Protein AF-A0A9W8KKN7-F1 (afdb_monomer_lite)

Sequence (109 aa):
MLHNSKSVVDRRPIDPPPIIQLVVHDPLDPFSQSYTTSPAFIMQAVLMDECGKITLHHIKGHRAMAMAGSMVSPLHTLRDTSMVQGAYFVFSDLSVRMEGAFRLHTMIL

pLDDT: mean 87.74, std 14.56, range [38.06, 97.88]

Structure (mmCIF, N/CA/C/O backbone):
data_AF-A0A9W8KKN7-F1
#
_entry.id   AF-A0A9W8KKN7-F1
#
loop_
_atom_site.group_PDB
_atom_site.id
_atom_site.type_symbol
_atom_site.label_atom_id
_atom_site.label_alt_id
_atom_site.label_comp_id
_atom_site.label_asym_id
_atom_site.label_entity_id
_atom_site.label_seq_id
_atom_site.pdbx_PDB_ins_code
_atom_site.Cartn_x
_atom_site.Cartn_y
_atom_site.Cartn_z
_atom_site.occupancy
_atom_site.B_iso_or_equiv
_atom_site.auth_seq_id
_atom_site.auth_comp_id
_atom_site.auth_asym_id
_atom_site.auth_atom_id
_atom_site.pdbx_PDB_model_num
ATOM 1 N N . MET A 1 1 ? -1.516 25.632 -35.535 1.00 38.41 1 MET A N 1
ATOM 2 C CA . MET A 1 1 ? -1.415 24.230 -35.080 1.00 38.41 1 MET A CA 1
ATOM 3 C C . MET A 1 1 ? -0.212 24.099 -34.163 1.00 38.41 1 MET A C 1
ATOM 5 O O . MET A 1 1 ? 0.903 24.140 -34.656 1.00 38.41 1 MET A O 1
ATOM 9 N N . LEU A 1 2 ? -0.420 23.962 -32.856 1.00 38.06 2 LEU A N 1
ATOM 10 C CA . LEU A 1 2 ? 0.593 23.445 -31.935 1.00 38.06 2 LEU A CA 1
ATOM 11 C C . LEU A 1 2 ? -0.142 22.477 -31.009 1.00 38.06 2 LEU A C 1
ATOM 13 O O . LEU A 1 2 ? -0.871 22.893 -30.113 1.00 38.06 2 LEU A O 1
ATOM 17 N N . HIS A 1 3 ? -0.045 21.184 -31.322 1.00 39.81 3 HIS A N 1
ATOM 18 C CA . HIS A 1 3 ? -0.583 20.124 -30.482 1.00 39.81 3 HIS A CA 1
ATOM 19 C C . HIS A 1 3 ? 0.247 20.067 -29.199 1.00 39.81 3 HIS A C 1
ATOM 21 O O . HIS A 1 3 ? 1.395 19.628 -29.196 1.00 39.81 3 HIS A O 1
ATOM 27 N N . ASN A 1 4 ? -0.350 20.529 -28.104 1.00 47.72 4 ASN A N 1
ATOM 28 C CA . ASN A 1 4 ? 0.097 20.223 -26.759 1.00 47.72 4 ASN A CA 1
ATOM 29 C C . ASN A 1 4 ? -0.281 18.767 -26.459 1.00 47.72 4 ASN A C 1
ATOM 31 O O . ASN A 1 4 ? -1.388 18.497 -26.006 1.00 47.72 4 ASN A O 1
ATOM 35 N N . SER A 1 5 ? 0.622 17.826 -26.720 1.00 41.41 5 SER A N 1
ATOM 36 C CA . SER A 1 5 ? 0.516 16.473 -26.179 1.00 41.41 5 SER A CA 1
ATOM 37 C C . SER A 1 5 ? 1.626 16.282 -25.155 1.00 41.41 5 SER A C 1
ATOM 39 O O . SER A 1 5 ? 2.647 15.652 -25.430 1.00 41.41 5 SER A O 1
ATOM 41 N N . LYS A 1 6 ? 1.420 16.804 -23.936 1.00 47.16 6 LYS A N 1
ATOM 42 C CA . LYS A 1 6 ? 1.929 16.073 -22.771 1.00 47.16 6 LYS A CA 1
ATOM 43 C C . LYS A 1 6 ? 1.316 14.688 -22.911 1.00 47.16 6 LYS A C 1
ATOM 45 O O . LYS A 1 6 ? 0.104 14.557 -22.762 1.00 47.16 6 LYS A O 1
ATOM 50 N N . SER A 1 7 ? 2.114 13.697 -23.296 1.00 49.66 7 SER A N 1
ATOM 51 C CA . SER A 1 7 ? 1.683 12.314 -23.210 1.00 49.66 7 SER A CA 1
ATOM 52 C C . SER A 1 7 ? 1.316 12.100 -21.750 1.00 49.66 7 SER A C 1
ATOM 54 O O . SER A 1 7 ? 2.170 12.082 -20.862 1.00 49.66 7 SER A O 1
ATOM 56 N N . VAL A 1 8 ? 0.015 12.040 -21.481 1.00 54.88 8 VAL A N 1
ATOM 57 C CA . VAL A 1 8 ? -0.476 11.386 -20.282 1.00 54.88 8 VAL A CA 1
ATOM 58 C C . VAL A 1 8 ? 0.010 9.962 -20.472 1.00 54.88 8 VAL A C 1
ATOM 60 O O . VAL A 1 8 ? -0.554 9.204 -21.252 1.00 54.88 8 VAL A O 1
ATOM 63 N N . VAL A 1 9 ? 1.184 9.665 -19.912 1.00 60.31 9 VAL A N 1
ATOM 64 C CA . VAL A 1 9 ? 1.694 8.302 -19.846 1.00 60.31 9 VAL A CA 1
ATOM 65 C C . VAL A 1 9 ? 0.545 7.508 -19.248 1.00 60.31 9 VAL A C 1
ATOM 67 O O . VAL A 1 9 ? 0.025 7.913 -18.210 1.00 60.31 9 VAL A O 1
ATOM 70 N N . ASP A 1 10 ? 0.098 6.467 -19.943 1.00 65.94 10 ASP A N 1
ATOM 71 C CA . ASP A 1 10 ? -1.020 5.627 -19.523 1.00 65.94 10 ASP A CA 1
ATOM 72 C C . ASP A 1 10 ? -0.572 4.850 -18.280 1.00 65.94 10 ASP A C 1
ATOM 74 O O . ASP A 1 10 ? -0.014 3.754 -18.348 1.00 65.94 10 ASP A O 1
ATOM 78 N N . ARG A 1 11 ? -0.637 5.521 -17.127 1.00 78.69 11 ARG A N 1
ATOM 79 C CA . ARG A 1 11 ? -0.167 4.980 -15.860 1.00 78.69 11 ARG A CA 1
ATOM 80 C C . ARG A 1 11 ? -1.246 4.050 -15.355 1.00 78.69 11 ARG A C 1
ATOM 82 O O . ARG A 1 11 ? -2.359 4.480 -15.077 1.00 78.69 11 ARG A O 1
ATOM 89 N N . ARG A 1 12 ? -0.885 2.780 -15.223 1.00 88.12 12 ARG A N 1
ATOM 90 C CA . ARG A 1 12 ? -1.747 1.751 -14.652 1.00 88.12 12 ARG A CA 1
ATOM 91 C C . ARG A 1 12 ? -1.388 1.602 -13.180 1.00 88.12 12 ARG A C 1
ATOM 93 O O . ARG A 1 12 ? -0.245 1.229 -12.907 1.00 88.12 12 ARG A O 1
ATOM 100 N N . PRO A 1 13 ? -2.291 1.937 -12.244 1.00 94.06 13 PRO A N 1
ATOM 101 C CA . PRO A 1 13 ? -2.087 1.628 -10.839 1.00 94.06 13 PRO A CA 1
ATOM 102 C C . PRO A 1 13 ? -1.797 0.137 -10.654 1.00 94.06 13 PRO A C 1
ATOM 104 O O . PRO A 1 13 ? -2.162 -0.686 -11.495 1.00 94.06 13 PRO A O 1
ATOM 107 N N . ILE A 1 14 ? -1.131 -0.204 -9.556 1.00 95.38 14 ILE A N 1
ATOM 108 C CA . ILE A 1 14 ? -1.000 -1.591 -9.122 1.00 95.38 14 ILE A CA 1
ATOM 109 C C . ILE A 1 14 ? -2.416 -2.139 -8.917 1.00 95.38 14 ILE A C 1
ATOM 111 O O . ILE A 1 14 ? -3.213 -1.537 -8.199 1.00 95.38 14 ILE A O 1
ATOM 115 N N . ASP A 1 15 ? -2.705 -3.262 -9.571 1.00 95.12 15 ASP A N 1
ATOM 116 C CA . ASP A 1 15 ? -3.997 -3.940 -9.530 1.00 95.12 15 ASP A CA 1
ATOM 117 C C . ASP A 1 15 ? -3.820 -5.376 -8.997 1.00 95.12 15 ASP A C 1
ATOM 119 O O . ASP A 1 15 ? -2.996 -6.119 -9.546 1.00 95.12 15 ASP A O 1
ATOM 123 N N . PRO A 1 16 ? -4.544 -5.778 -7.931 1.00 96.19 16 PRO A N 1
ATOM 124 C CA . PRO A 1 16 ? -5.420 -4.938 -7.103 1.00 96.19 16 PRO A CA 1
ATOM 125 C C . PRO A 1 16 ? -4.635 -3.877 -6.301 1.00 96.19 16 PRO A C 1
ATOM 127 O O . PRO A 1 16 ? -3.447 -4.079 -6.025 1.00 96.19 16 PRO A O 1
ATOM 130 N N . PRO A 1 17 ? -5.271 -2.761 -5.884 1.00 96.56 17 PRO A N 1
ATOM 131 C CA . PRO A 1 17 ? -4.607 -1.751 -5.066 1.00 96.56 17 PRO A CA 1
ATOM 132 C C . PRO A 1 17 ? -4.139 -2.367 -3.738 1.00 96.56 17 PRO A C 1
ATOM 134 O O . PRO A 1 17 ? -4.919 -3.071 -3.089 1.00 96.56 17 PRO A O 1
ATOM 137 N N . PRO A 1 18 ? -2.896 -2.107 -3.289 1.00 97.50 18 PRO A N 1
ATOM 138 C CA . PRO A 1 18 ? -2.440 -2.570 -1.986 1.00 97.50 18 PRO A CA 1
ATOM 139 C C . PRO A 1 18 ? -3.285 -1.966 -0.860 1.00 97.50 18 PRO A C 1
ATOM 141 O O . PRO A 1 18 ? -3.427 -0.743 -0.759 1.00 97.50 18 PRO A O 1
ATOM 144 N N . ILE A 1 19 ? -3.825 -2.832 -0.004 1.00 97.50 19 ILE A N 1
ATOM 145 C CA . ILE A 1 19 ? -4.606 -2.461 1.177 1.00 97.50 19 ILE A CA 1
ATOM 146 C C . ILE A 1 19 ? -3.960 -3.120 2.393 1.00 97.50 19 ILE A C 1
ATOM 148 O O . ILE A 1 19 ? -3.733 -4.3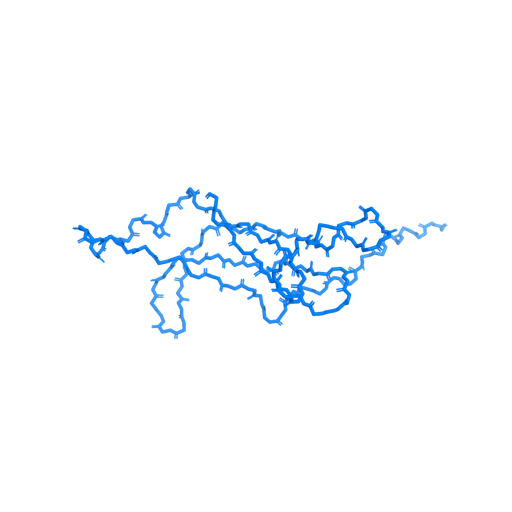29 2.397 1.00 97.50 19 ILE A O 1
ATOM 152 N N . ILE A 1 20 ? -3.660 -2.328 3.420 1.00 97.38 20 ILE A N 1
ATOM 153 C CA . ILE A 1 20 ? -3.020 -2.792 4.655 1.00 97.38 20 ILE A CA 1
ATOM 154 C C . ILE A 1 20 ? -3.910 -2.420 5.836 1.00 97.38 20 ILE A C 1
ATOM 156 O O . ILE A 1 20 ? -4.285 -1.261 5.977 1.00 97.38 20 ILE A O 1
ATOM 160 N N . GLN A 1 21 ? -4.237 -3.385 6.696 1.00 95.38 21 GLN A N 1
ATOM 161 C CA . GLN A 1 21 ? -4.991 -3.143 7.926 1.00 95.38 21 GLN A CA 1
ATOM 162 C C . GLN A 1 21 ? -4.045 -2.808 9.086 1.00 95.38 21 GLN A C 1
ATOM 164 O O . GLN A 1 21 ? -3.070 -3.522 9.322 1.00 95.38 21 GLN A O 1
ATOM 169 N N . LEU A 1 22 ? -4.356 -1.754 9.840 1.00 93.31 22 LEU A N 1
ATOM 170 C CA . LEU A 1 22 ? -3.736 -1.468 11.130 1.00 93.31 22 LEU A CA 1
ATOM 171 C C . LEU A 1 22 ? -4.489 -2.223 12.226 1.00 93.31 22 LEU A C 1
ATOM 173 O O . LEU A 1 22 ? -5.676 -1.982 12.444 1.00 93.31 22 LEU A O 1
ATOM 177 N N . VAL A 1 23 ? -3.783 -3.103 12.934 1.00 90.62 23 VAL A N 1
ATOM 178 C CA . VAL A 1 23 ? -4.301 -3.810 14.111 1.00 90.62 23 VAL A CA 1
ATOM 179 C C . VAL A 1 23 ? -3.405 -3.483 15.296 1.00 90.62 23 VAL A C 1
ATOM 181 O O . VAL A 1 23 ? -2.230 -3.854 15.318 1.00 90.62 23 VAL A O 1
ATOM 184 N N . VAL A 1 24 ? -3.955 -2.769 16.274 1.00 87.25 24 VAL A N 1
ATOM 185 C CA . VAL A 1 24 ? -3.256 -2.449 17.521 1.00 87.25 24 VAL A CA 1
ATOM 186 C C . VAL A 1 24 ? -3.613 -3.503 18.557 1.00 87.25 24 VAL A C 1
ATOM 188 O O . VAL A 1 24 ? -4.787 -3.769 18.798 1.00 87.25 24 VAL A O 1
ATOM 191 N N . HIS A 1 25 ? -2.590 -4.102 19.159 1.00 86.50 25 HIS A N 1
ATOM 192 C CA . HIS A 1 25 ? -2.744 -5.056 20.249 1.00 86.50 25 HIS A CA 1
ATOM 193 C C . HIS A 1 25 ? -2.306 -4.370 21.539 1.00 86.50 25 HIS A C 1
ATOM 195 O O . HIS A 1 25 ? -1.109 -4.282 21.815 1.00 86.50 25 HIS A O 1
ATOM 201 N N . ASP A 1 26 ? -3.271 -3.863 22.302 1.00 84.38 26 ASP A N 1
ATOM 202 C CA . ASP A 1 26 ? -3.022 -3.327 23.636 1.00 84.38 26 ASP A CA 1
ATOM 203 C C . ASP A 1 26 ? -3.357 -4.407 24.685 1.00 84.38 26 ASP A C 1
ATOM 205 O O . ASP A 1 26 ? -4.518 -4.799 24.810 1.00 84.38 26 ASP A O 1
ATOM 209 N N . PRO A 1 27 ? -2.364 -4.940 25.422 1.00 85.81 27 PRO A N 1
ATOM 210 C CA . PRO A 1 27 ? -2.610 -5.954 26.444 1.00 85.81 27 PRO A CA 1
ATOM 211 C C . PRO A 1 27 ? -3.335 -5.406 27.682 1.00 85.81 27 PRO A C 1
ATOM 213 O O . PRO A 1 27 ? -3.881 -6.195 28.451 1.00 85.81 27 PRO A O 1
ATOM 216 N N . LEU A 1 28 ? -3.324 -4.088 27.899 1.00 87.81 28 LEU A N 1
ATOM 217 C CA . LEU A 1 28 ? -4.002 -3.425 29.014 1.00 87.81 28 LEU A CA 1
ATOM 218 C C . LEU A 1 28 ? -5.436 -3.026 28.650 1.00 87.81 28 LEU A C 1
ATOM 220 O O . LEU A 1 28 ? -6.302 -3.041 29.523 1.00 87.81 28 LEU A O 1
ATOM 224 N N . ASP A 1 29 ? -5.693 -2.725 27.374 1.00 81.12 29 ASP A N 1
ATOM 225 C CA . ASP A 1 29 ? -7.036 -2.457 26.847 1.00 81.12 29 ASP A CA 1
ATOM 226 C C . ASP A 1 29 ? -7.288 -3.145 25.487 1.00 81.12 29 ASP A C 1
ATOM 228 O O . ASP A 1 29 ? -7.264 -2.499 24.430 1.00 81.12 29 ASP A O 1
ATOM 232 N N . PRO A 1 30 ? -7.588 -4.460 25.493 1.00 76.38 30 PRO A N 1
ATOM 233 C CA . PRO A 1 30 ? -7.793 -5.241 24.270 1.00 76.38 30 PRO A CA 1
ATOM 234 C C . PRO A 1 30 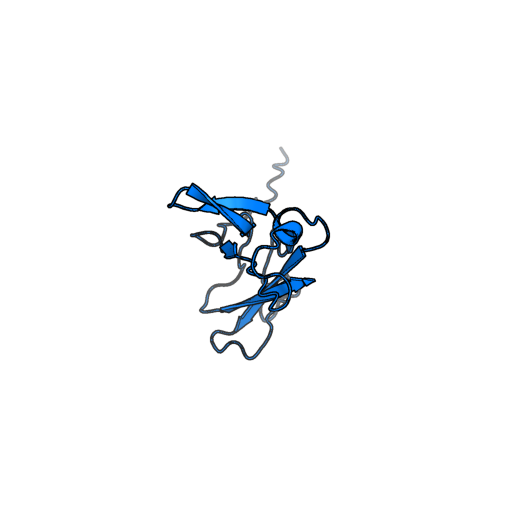? -9.003 -4.810 23.430 1.00 76.38 30 PRO A C 1
ATOM 236 O O . PRO A 1 30 ? -9.134 -5.240 22.284 1.00 76.38 30 PRO A O 1
ATOM 239 N N . PHE A 1 31 ? -9.908 -4.005 23.996 1.00 75.75 31 PHE A N 1
ATOM 240 C CA . PHE A 1 31 ? -11.121 -3.535 23.325 1.00 75.75 31 PHE A CA 1
ATOM 241 C C . PHE A 1 31 ? -10.993 -2.096 22.819 1.00 75.75 31 PHE A C 1
ATOM 243 O O . PHE A 1 31 ? -11.912 -1.601 22.160 1.00 75.75 31 PHE A O 1
ATOM 250 N N . SER A 1 32 ? -9.870 -1.423 23.090 1.00 76.81 32 SER A N 1
ATOM 251 C CA . SER A 1 32 ? -9.629 -0.074 22.595 1.00 76.81 32 SER A CA 1
ATOM 252 C C . SER A 1 32 ?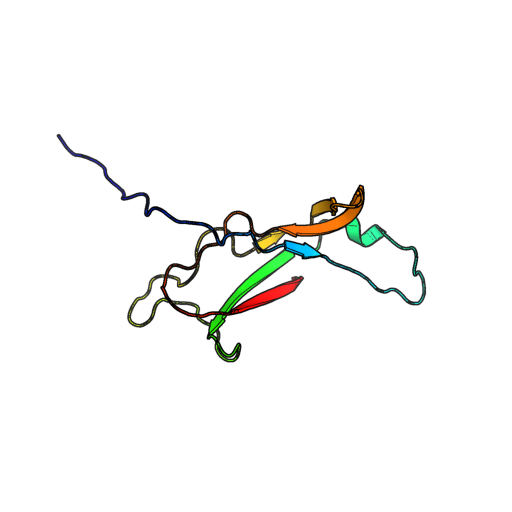 -9.641 -0.046 21.065 1.00 76.81 32 SER A C 1
ATOM 254 O O . SER A 1 32 ? -8.853 -0.696 20.384 1.00 76.81 32 SER A O 1
ATOM 256 N N . GLN A 1 33 ? -10.547 0.749 20.497 1.00 73.25 33 GLN A N 1
ATOM 257 C CA . GLN A 1 33 ? -10.606 1.024 19.055 1.00 73.25 33 GLN A CA 1
ATOM 258 C C . GLN A 1 33 ? -10.287 2.486 18.735 1.00 73.25 33 GLN A C 1
ATOM 260 O O . GLN A 1 33 ? -10.429 2.922 17.595 1.00 73.25 33 GLN A O 1
ATOM 265 N N . SER A 1 34 ? -9.806 3.251 19.717 1.00 75.12 34 SER A N 1
ATOM 266 C CA . SER A 1 34 ? -9.502 4.681 19.583 1.00 75.12 34 SER A CA 1
ATOM 267 C C . SER A 1 34 ? -8.471 4.980 18.485 1.00 75.12 34 SER A C 1
ATOM 269 O O . SER A 1 34 ? -8.450 6.077 17.931 1.00 75.12 34 SER A O 1
ATOM 271 N N . TYR A 1 35 ? -7.636 3.998 18.122 1.00 75.56 35 TYR A N 1
ATOM 272 C CA . TYR A 1 35 ? -6.683 4.115 17.016 1.00 75.56 35 TYR A CA 1
ATOM 273 C C . TYR A 1 35 ? -7.363 4.195 15.644 1.00 75.56 35 TYR A C 1
ATOM 275 O O . TYR A 1 35 ? -6.800 4.788 14.728 1.00 75.56 35 TYR A O 1
ATOM 283 N N . THR A 1 36 ? -8.569 3.635 15.493 1.00 74.81 36 THR A N 1
ATOM 284 C CA . THR A 1 36 ? -9.249 3.504 14.193 1.00 74.81 36 THR A CA 1
ATOM 285 C C . THR A 1 36 ? -9.686 4.837 13.593 1.00 74.81 36 THR A C 1
ATOM 287 O O . THR A 1 36 ? -9.894 4.915 12.383 1.00 74.81 36 THR A O 1
ATOM 290 N N . THR A 1 37 ? -9.787 5.882 14.419 1.00 68.50 37 THR A N 1
ATOM 291 C CA . THR A 1 37 ? -10.165 7.245 14.025 1.00 68.50 37 THR A CA 1
ATOM 292 C C . THR A 1 37 ? -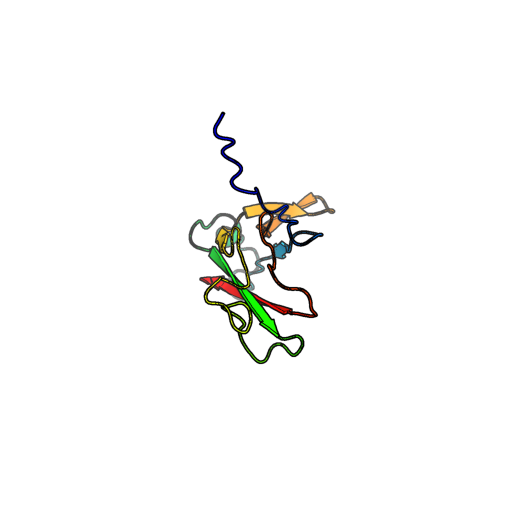9.040 8.259 14.237 1.00 68.50 37 THR A C 1
ATOM 294 O O . THR A 1 37 ? -9.265 9.458 14.078 1.00 68.50 37 THR A O 1
ATOM 297 N N . SER A 1 38 ? -7.845 7.817 14.644 1.00 73.69 38 SER A N 1
ATOM 298 C CA . SER A 1 38 ? -6.731 8.732 14.890 1.00 73.69 38 SER A CA 1
ATOM 299 C C . SER A 1 38 ? -6.220 9.302 13.562 1.00 73.69 38 SER A C 1
ATOM 301 O O . SER A 1 38 ? -5.765 8.531 12.714 1.00 73.69 38 SER A O 1
ATOM 303 N N . PRO A 1 39 ? -6.224 10.635 13.366 1.00 70.75 39 PRO A N 1
ATOM 304 C CA . PRO A 1 39 ? -5.697 11.248 12.147 1.00 70.75 39 PRO A CA 1
ATOM 305 C C . PRO A 1 39 ? -4.163 11.192 12.073 1.00 70.75 39 PRO A C 1
ATOM 307 O O . PRO A 1 39 ? -3.586 11.634 11.085 1.00 70.75 39 PRO A O 1
ATOM 310 N N . ALA A 1 40 ? -3.496 10.702 13.124 1.00 82.69 40 ALA A N 1
ATOM 311 C CA . ALA A 1 40 ? -2.047 10.760 13.254 1.00 82.69 40 ALA A CA 1
ATOM 312 C C . ALA A 1 40 ? -1.306 9.748 12.370 1.00 82.69 40 ALA A C 1
ATOM 314 O O . ALA A 1 40 ? -0.135 9.962 12.085 1.00 82.69 40 ALA A O 1
ATOM 315 N N . PHE A 1 41 ? -1.960 8.663 11.944 1.00 91.44 41 PHE A N 1
ATOM 316 C CA . PHE A 1 41 ? -1.275 7.591 11.230 1.00 91.44 41 PHE A CA 1
ATOM 317 C C . PHE A 1 41 ? -1.282 7.808 9.719 1.00 91.44 41 PHE A C 1
ATOM 319 O O . PHE A 1 41 ? -2.335 7.894 9.078 1.00 91.44 41 PHE A O 1
ATOM 326 N N . ILE A 1 42 ? -0.085 7.809 9.141 1.00 94.69 42 ILE A N 1
ATOM 327 C CA . ILE A 1 42 ? 0.141 7.796 7.697 1.00 94.69 42 ILE A CA 1
ATOM 328 C C . ILE A 1 42 ? 1.051 6.608 7.391 1.00 94.69 42 ILE A C 1
ATOM 330 O O . ILE A 1 42 ? 1.978 6.322 8.136 1.00 94.69 42 ILE A O 1
ATOM 334 N N . MET A 1 43 ? 0.813 5.901 6.294 1.00 97.12 43 MET A N 1
ATOM 335 C CA . MET A 1 43 ? 1.690 4.831 5.833 1.00 97.12 43 MET A CA 1
ATOM 336 C C . MET A 1 43 ? 2.383 5.241 4.541 1.00 97.12 43 MET A C 1
ATOM 338 O O . MET A 1 43 ? 1.731 5.670 3.592 1.00 97.12 43 MET A O 1
ATOM 342 N N . GLN A 1 44 ? 3.701 5.080 4.491 1.00 97.81 44 GLN A N 1
ATOM 343 C CA . GLN A 1 44 ? 4.514 5.259 3.295 1.00 97.81 44 GLN A CA 1
ATOM 344 C C . GLN A 1 44 ? 4.798 3.909 2.635 1.00 97.81 44 GLN A C 1
ATOM 346 O O . GLN A 1 44 ? 5.119 2.936 3.313 1.00 97.81 44 GLN A O 1
ATOM 351 N N . ALA A 1 45 ? 4.743 3.871 1.308 1.00 97.88 45 ALA A N 1
ATOM 352 C CA . ALA A 1 45 ? 5.124 2.740 0.481 1.00 97.88 45 ALA A CA 1
ATOM 353 C C . ALA A 1 45 ? 6.425 3.022 -0.286 1.00 97.88 45 ALA A C 1
ATOM 355 O O . ALA A 1 45 ? 6.623 4.100 -0.850 1.00 97.88 45 ALA A O 1
ATOM 356 N N . VAL A 1 46 ? 7.306 2.027 -0.330 1.00 97.31 46 VAL A N 1
ATOM 357 C CA . VAL A 1 46 ? 8.635 2.095 -0.938 1.00 97.31 46 VAL A CA 1
ATOM 358 C C . VAL A 1 46 ? 8.855 0.867 -1.817 1.00 97.31 46 VAL A C 1
ATOM 360 O O . VAL A 1 46 ? 8.581 -0.259 -1.404 1.00 97.31 46 VAL A O 1
ATOM 363 N N . LEU A 1 47 ? 9.362 1.070 -3.034 1.00 97.75 47 LEU A N 1
ATOM 364 C CA . LEU A 1 47 ? 9.688 -0.018 -3.952 1.00 97.75 47 LEU A CA 1
ATOM 365 C C . LEU A 1 47 ? 11.023 -0.650 -3.568 1.00 97.75 47 LEU A C 1
ATOM 367 O O . LEU A 1 47 ? 12.028 0.045 -3.415 1.00 97.75 47 LEU A O 1
ATOM 371 N N . MET A 1 48 ? 11.037 -1.971 -3.471 1.00 97.81 48 MET A N 1
ATOM 372 C CA . MET A 1 48 ? 12.236 -2.774 -3.287 1.00 97.81 48 MET A CA 1
ATOM 373 C C . MET A 1 48 ? 12.444 -3.715 -4.469 1.00 97.81 48 MET A C 1
ATOM 375 O O . MET A 1 48 ? 11.516 -4.016 -5.223 1.00 97.81 48 MET A O 1
ATOM 379 N N . ASP A 1 49 ? 13.674 -4.193 -4.618 1.00 96.94 49 ASP A N 1
ATOM 380 C CA . ASP A 1 49 ? 13.984 -5.294 -5.523 1.00 96.94 49 ASP A CA 1
ATOM 381 C C . ASP A 1 49 ? 13.179 -6.567 -5.194 1.00 96.94 49 ASP A C 1
ATOM 383 O O . ASP A 1 49 ? 12.531 -6.688 -4.151 1.00 96.94 49 ASP A O 1
ATOM 387 N N . GLU A 1 50 ? 13.212 -7.541 -6.103 1.00 97.38 50 GLU A N 1
ATOM 388 C CA . GLU A 1 50 ? 12.499 -8.819 -5.966 1.00 97.38 50 GLU A CA 1
ATOM 389 C C . GLU A 1 50 ? 12.801 -9.539 -4.638 1.00 97.38 50 GLU A C 1
ATOM 391 O O . GLU A 1 50 ? 11.938 -10.199 -4.051 1.00 97.38 50 GLU A O 1
ATOM 396 N N . CYS A 1 51 ? 14.028 -9.379 -4.138 1.00 96.88 51 CYS A N 1
ATOM 397 C CA . CYS A 1 51 ? 14.499 -9.985 -2.899 1.00 96.88 51 CYS A CA 1
ATOM 398 C C . CYS A 1 51 ? 14.113 -9.196 -1.637 1.00 96.88 51 CYS A C 1
ATOM 400 O O . CYS A 1 51 ? 14.281 -9.727 -0.540 1.00 96.88 51 CYS A O 1
ATOM 402 N N . GLY A 1 52 ? 13.623 -7.958 -1.761 1.00 95.69 52 GLY A N 1
ATOM 403 C CA . GLY A 1 52 ? 13.313 -7.085 -0.625 1.00 95.69 52 GLY A CA 1
ATOM 404 C C . GLY A 1 52 ? 14.548 -6.604 0.143 1.00 95.69 52 GLY A C 1
ATOM 405 O O . GLY A 1 52 ? 14.464 -6.351 1.340 1.00 95.69 52 GLY A O 1
ATOM 406 N N . LYS A 1 53 ? 15.712 -6.544 -0.510 1.00 95.56 53 LYS A N 1
ATOM 407 C CA . LYS A 1 53 ? 16.998 -6.185 0.106 1.00 95.56 53 LYS A CA 1
ATOM 408 C C . LYS A 1 53 ? 17.420 -4.759 -0.207 1.00 95.56 53 LYS A C 1
ATOM 410 O O . LYS A 1 53 ? 18.128 -4.148 0.589 1.00 95.56 53 LYS A O 1
ATOM 415 N N . ILE A 1 54 ? 17.038 -4.251 -1.377 1.00 96.19 54 ILE A N 1
ATOM 416 C CA . ILE A 1 54 ? 17.514 -2.964 -1.883 1.00 96.19 54 ILE A CA 1
ATOM 417 C C . ILE A 1 54 ? 16.324 -2.093 -2.252 1.00 96.19 54 ILE A C 1
ATOM 419 O O . ILE A 1 54 ? 15.465 -2.497 -3.034 1.00 96.19 54 ILE A O 1
ATOM 423 N N . THR A 1 55 ? 16.318 -0.866 -1.738 1.00 96.38 55 THR A N 1
ATOM 424 C CA . THR A 1 55 ? 15.340 0.154 -2.114 1.00 96.38 55 THR A CA 1
ATOM 425 C C . THR A 1 55 ? 15.625 0.718 -3.506 1.00 96.38 55 THR A C 1
ATOM 427 O O . THR A 1 55 ? 16.747 1.118 -3.822 1.00 96.38 55 THR A O 1
ATOM 430 N N . LEU A 1 56 ? 14.585 0.809 -4.333 1.00 96.00 56 LEU A N 1
ATOM 431 C CA . LEU A 1 56 ? 14.636 1.296 -5.709 1.00 96.00 56 LEU A CA 1
ATOM 432 C C . LEU A 1 56 ? 13.948 2.663 -5.823 1.00 96.00 56 LEU A C 1
ATOM 434 O O . LEU A 1 56 ? 12.753 2.758 -6.087 1.00 96.00 56 LEU A O 1
ATOM 438 N N . HIS A 1 57 ? 14.709 3.745 -5.645 1.00 93.94 57 HIS A N 1
ATOM 439 C CA . HIS A 1 57 ? 14.168 5.109 -5.751 1.00 93.94 57 HIS A CA 1
ATOM 440 C C . HIS A 1 57 ? 14.003 5.587 -7.202 1.00 93.94 57 HIS A C 1
ATOM 442 O O . HIS A 1 57 ? 13.017 6.246 -7.538 1.00 93.94 57 HIS A O 1
ATOM 448 N N . HIS A 1 58 ? 14.954 5.245 -8.073 1.00 94.38 58 HIS A N 1
ATOM 449 C CA . HIS A 1 58 ? 15.024 5.722 -9.455 1.00 94.38 58 HIS A CA 1
ATOM 450 C C . HIS A 1 58 ? 15.088 4.562 -10.447 1.00 94.38 58 HIS A C 1
ATOM 452 O O . HIS A 1 58 ? 15.581 3.478 -10.133 1.00 94.38 58 HIS A O 1
ATOM 458 N N . ILE A 1 59 ? 14.617 4.811 -11.668 1.00 90.56 59 ILE A N 1
ATOM 459 C CA . ILE A 1 59 ? 14.767 3.875 -12.785 1.00 90.56 59 ILE A CA 1
ATOM 460 C C . ILE A 1 59 ? 16.262 3.746 -13.111 1.00 90.56 59 ILE A C 1
ATOM 462 O O . ILE A 1 59 ? 16.967 4.751 -13.212 1.00 90.56 59 ILE A O 1
ATOM 466 N N . LYS A 1 60 ? 16.762 2.517 -13.301 1.00 83.94 60 LYS A N 1
ATOM 467 C CA . LYS A 1 60 ? 18.180 2.271 -13.618 1.00 83.94 60 LYS A CA 1
ATOM 468 C C . LYS A 1 60 ? 18.637 3.127 -14.810 1.00 83.94 60 LYS A C 1
ATOM 470 O O . LYS A 1 60 ? 17.977 3.180 -15.848 1.00 83.94 60 LYS A O 1
ATOM 475 N N . GLY A 1 61 ? 19.766 3.817 -14.640 1.00 83.38 61 GLY A N 1
ATOM 476 C CA . GLY A 1 61 ? 20.355 4.682 -15.669 1.00 83.38 61 GLY A CA 1
ATOM 477 C C . GLY A 1 61 ? 19.602 5.992 -15.942 1.00 83.38 61 GLY A C 1
ATOM 478 O O . GLY A 1 61 ? 20.001 6.733 -16.832 1.00 83.38 61 GLY A O 1
ATOM 479 N N . HIS A 1 62 ? 18.543 6.306 -15.189 1.00 85.31 62 HIS A N 1
ATOM 480 C CA . HIS A 1 62 ? 17.732 7.510 -15.371 1.00 85.31 62 HIS A CA 1
ATOM 481 C C . HIS A 1 62 ? 17.543 8.253 -14.042 1.00 85.31 62 HIS A C 1
ATOM 483 O O . HIS A 1 62 ? 17.497 7.657 -12.972 1.00 85.31 62 HIS A O 1
ATOM 489 N N . ARG A 1 63 ? 17.365 9.580 -14.093 1.00 88.00 63 ARG A N 1
ATOM 490 C CA . ARG A 1 63 ? 17.060 10.394 -12.893 1.00 88.00 63 ARG A CA 1
ATOM 491 C C . ARG A 1 63 ? 15.581 10.355 -12.499 1.00 88.00 63 ARG A C 1
ATOM 493 O O . ARG A 1 63 ? 15.194 10.928 -11.487 1.00 88.00 63 ARG A O 1
ATOM 500 N N . ALA A 1 64 ? 14.739 9.705 -13.296 1.00 89.75 64 ALA A N 1
ATOM 501 C CA . ALA A 1 64 ? 13.304 9.663 -13.063 1.00 89.75 64 ALA A CA 1
ATOM 502 C C . ALA A 1 64 ? 12.948 8.647 -11.959 1.00 89.75 64 ALA A C 1
ATOM 504 O O . ALA A 1 64 ? 13.575 7.592 -11.865 1.00 89.75 64 ALA A O 1
ATOM 505 N N . MET A 1 65 ? 11.939 8.961 -11.142 1.00 94.19 65 MET A N 1
ATOM 506 C CA . MET A 1 65 ? 11.495 8.100 -10.034 1.00 94.19 65 MET A CA 1
ATOM 507 C C . MET A 1 65 ? 10.988 6.742 -10.536 1.00 94.19 65 MET A C 1
ATOM 509 O O . MET A 1 65 ? 10.330 6.676 -11.579 1.00 94.19 65 MET A O 1
ATOM 513 N N . ALA A 1 66 ? 11.286 5.674 -9.793 1.00 95.19 66 ALA A N 1
ATOM 514 C CA . ALA A 1 66 ? 10.841 4.311 -10.096 1.00 95.19 66 ALA A CA 1
ATOM 515 C C . ALA A 1 66 ? 9.349 4.101 -9.804 1.00 95.19 66 ALA A C 1
ATOM 517 O O . ALA A 1 66 ? 8.676 3.340 -10.494 1.00 95.19 66 ALA A O 1
ATOM 518 N N . MET A 1 67 ? 8.825 4.816 -8.812 1.00 96.00 67 MET A N 1
ATOM 519 C CA . MET A 1 67 ? 7.404 4.882 -8.482 1.00 96.00 67 MET A CA 1
ATOM 520 C C . MET A 1 67 ? 6.846 6.239 -8.896 1.00 96.00 67 MET A C 1
ATOM 522 O O . MET A 1 67 ? 7.598 7.202 -9.052 1.00 96.00 67 MET A O 1
ATOM 526 N N . ALA A 1 68 ? 5.531 6.342 -9.030 1.00 95.38 68 ALA A N 1
ATOM 527 C CA . ALA A 1 68 ? 4.853 7.633 -8.971 1.00 95.38 68 ALA A CA 1
ATOM 528 C C . ALA A 1 68 ? 3.377 7.455 -8.575 1.00 95.38 68 ALA A C 1
ATOM 530 O O . ALA A 1 68 ? 2.897 6.325 -8.459 1.00 95.38 68 ALA A O 1
ATOM 531 N N . GLY A 1 69 ? 2.646 8.565 -8.477 1.00 95.12 69 GLY A N 1
ATOM 532 C CA . GLY A 1 69 ? 1.323 8.599 -7.849 1.00 95.12 69 GLY A CA 1
ATOM 533 C C . GLY A 1 69 ? 1.487 8.828 -6.346 1.00 95.12 69 GLY A C 1
ATOM 534 O O . GLY A 1 69 ? 2.515 9.375 -5.930 1.00 95.12 69 GLY A O 1
ATOM 535 N N . SER A 1 70 ? 0.521 8.414 -5.533 1.00 96.00 70 SER A N 1
ATOM 536 C CA . SER A 1 70 ? 0.604 8.545 -4.078 1.00 96.00 70 SER A CA 1
ATOM 537 C C . SER A 1 70 ? 1.363 7.381 -3.442 1.00 96.00 70 SER A C 1
ATOM 539 O O . SER A 1 70 ? 0.838 6.281 -3.284 1.00 96.00 70 SER A O 1
ATOM 541 N N . MET A 1 71 ? 2.605 7.633 -3.017 1.00 97.06 71 MET A N 1
ATOM 542 C CA . MET A 1 71 ? 3.374 6.693 -2.184 1.00 97.06 71 MET A CA 1
ATOM 543 C C . MET A 1 71 ? 3.004 6.767 -0.698 1.00 97.06 71 MET A C 1
ATOM 545 O O . MET A 1 71 ? 3.664 6.138 0.122 1.00 97.06 71 MET A O 1
ATOM 549 N N . VAL A 1 72 ? 2.003 7.562 -0.329 1.00 97.06 72 VAL A N 1
ATOM 550 C CA . VAL A 1 72 ? 1.520 7.683 1.047 1.00 97.06 72 VAL A CA 1
ATOM 551 C C . VAL A 1 72 ? 0.019 7.431 1.093 1.00 97.06 72 VAL A C 1
ATOM 553 O O . VAL A 1 72 ? -0.704 7.801 0.167 1.00 97.06 72 VAL A O 1
ATOM 556 N N . SER A 1 73 ? -0.449 6.818 2.173 1.00 97.06 73 SER A N 1
ATOM 557 C CA . SER A 1 73 ? -1.867 6.639 2.471 1.00 97.06 73 SER A CA 1
ATOM 558 C C . SER A 1 73 ? -2.140 7.123 3.890 1.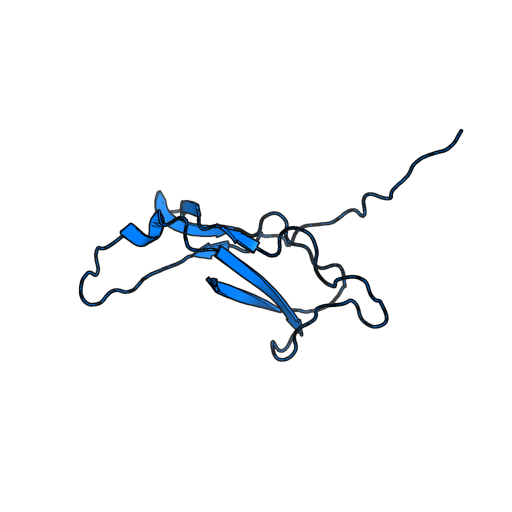00 97.06 73 SER A C 1
ATOM 560 O O . SER A 1 73 ? -1.435 6.699 4.805 1.00 97.06 73 SER A O 1
ATOM 562 N N . PRO A 1 74 ? -3.164 7.956 4.118 1.00 95.62 74 PRO A N 1
ATOM 563 C CA . PRO A 1 74 ? -3.668 8.180 5.465 1.00 95.62 74 PRO A CA 1
ATOM 564 C C . PRO A 1 74 ? -4.422 6.938 5.964 1.00 95.62 74 PRO A C 1
ATOM 566 O O . PRO A 1 74 ? -4.740 6.034 5.181 1.00 95.62 74 PRO A O 1
ATOM 569 N N . LEU A 1 75 ? -4.696 6.892 7.267 1.00 95.31 75 LEU A N 1
ATOM 570 C CA . LEU A 1 75 ? -5.564 5.881 7.860 1.00 95.31 75 LEU A CA 1
ATOM 571 C C . LEU A 1 75 ? -7.033 6.156 7.507 1.00 95.31 75 LEU A C 1
ATOM 573 O O . LEU A 1 75 ? -7.534 7.267 7.679 1.00 95.31 75 LEU A O 1
ATOM 577 N N . HIS A 1 76 ? -7.737 5.127 7.051 1.00 93.88 76 HIS A N 1
ATOM 578 C CA . HIS A 1 76 ? -9.156 5.167 6.722 1.00 93.88 76 HIS A CA 1
ATOM 579 C C . HIS A 1 76 ? -9.934 4.170 7.574 1.00 93.88 76 HIS A C 1
ATOM 581 O O . HIS A 1 76 ? -9.585 2.993 7.637 1.00 93.88 76 HIS A O 1
ATOM 587 N N . THR A 1 77 ? -11.039 4.604 8.172 1.00 93.25 77 THR A N 1
ATOM 588 C CA . THR A 1 77 ? -11.996 3.688 8.797 1.00 93.25 77 THR A CA 1
ATOM 589 C C . THR A 1 77 ? -12.914 3.109 7.720 1.00 93.25 77 THR A C 1
ATOM 591 O O . THR A 1 77 ? -13.730 3.834 7.151 1.00 93.25 77 THR A O 1
ATOM 594 N N . LEU A 1 78 ? -12.796 1.815 7.426 1.00 94.06 78 LEU A N 1
ATOM 595 C CA . LEU A 1 78 ? -13.588 1.127 6.396 1.00 94.06 78 LEU A CA 1
ATOM 596 C C . LEU A 1 78 ? -14.269 -0.115 6.979 1.00 94.06 78 LEU A C 1
ATOM 598 O O . LEU A 1 78 ? -14.005 -0.501 8.117 1.00 94.06 78 LEU A O 1
ATOM 602 N N . ARG A 1 79 ? -15.157 -0.735 6.196 1.00 94.50 79 ARG A N 1
ATOM 603 C CA . ARG A 1 79 ? -15.711 -2.061 6.491 1.00 94.50 79 ARG A CA 1
ATOM 604 C C . ARG A 1 79 ? -15.092 -3.096 5.564 1.00 94.50 79 ARG A C 1
ATOM 606 O O . ARG A 1 79 ? -14.960 -2.833 4.369 1.00 94.50 79 ARG A O 1
ATOM 613 N N . ASP A 1 80 ? -14.738 -4.248 6.113 1.00 93.12 80 ASP A N 1
ATOM 614 C CA . ASP A 1 80 ? -14.280 -5.389 5.326 1.00 93.12 80 ASP A CA 1
ATOM 615 C C . ASP A 1 80 ? -15.440 -6.140 4.644 1.00 93.12 80 ASP A C 1
ATOM 617 O O . ASP A 1 80 ? -16.609 -5.746 4.705 1.00 93.12 80 ASP A O 1
ATOM 621 N N . THR A 1 81 ? -15.116 -7.255 3.988 1.00 94.81 81 THR A N 1
ATOM 622 C CA . THR A 1 81 ? -16.088 -8.125 3.308 1.00 94.81 81 THR A CA 1
ATOM 623 C C . THR A 1 81 ? -17.064 -8.820 4.261 1.00 94.81 81 THR A C 1
ATOM 625 O O . THR A 1 81 ? -18.106 -9.295 3.815 1.00 94.81 81 THR A O 1
ATOM 628 N N . SER A 1 82 ? -16.761 -8.850 5.561 1.00 96.50 82 SER A N 1
ATOM 629 C CA . SER A 1 82 ? -17.623 -9.370 6.627 1.00 96.50 82 SER A CA 1
ATOM 630 C C . SER A 1 82 ? -18.406 -8.258 7.338 1.00 96.50 82 SER A C 1
ATOM 632 O O . SER A 1 82 ? -19.042 -8.516 8.358 1.00 96.50 82 SER A O 1
ATOM 634 N N . MET A 1 83 ? -18.395 -7.030 6.799 1.00 93.50 83 MET A N 1
ATOM 635 C CA . MET A 1 83 ? -19.027 -5.831 7.368 1.00 93.50 83 MET A CA 1
ATOM 636 C C . MET A 1 83 ? -18.441 -5.371 8.711 1.00 93.50 83 MET A C 1
ATOM 638 O O . MET A 1 83 ? -19.042 -4.528 9.385 1.00 93.50 83 MET A O 1
ATOM 642 N N . VAL A 1 84 ? -17.263 -5.865 9.092 1.00 92.19 84 VAL A N 1
ATOM 643 C CA . VAL A 1 84 ? -16.584 -5.470 10.327 1.00 92.19 84 VAL A CA 1
ATOM 644 C C . VAL A 1 84 ? -15.811 -4.180 10.080 1.00 92.19 84 VAL A C 1
ATOM 646 O O . VAL A 1 84 ? -15.116 -4.036 9.074 1.00 92.19 84 VAL A O 1
ATOM 649 N N . GLN A 1 85 ? -15.960 -3.211 10.985 1.00 91.94 85 GLN A N 1
ATOM 650 C CA . GLN A 1 85 ? -15.218 -1.956 10.914 1.00 91.94 85 GLN A CA 1
ATOM 651 C C . GLN A 1 85 ? -13.749 -2.182 11.291 1.00 91.94 85 GLN A C 1
ATOM 653 O O . GLN A 1 85 ? -13.451 -2.825 12.295 1.00 91.94 85 GLN A O 1
ATOM 658 N N . GLY A 1 86 ? -12.840 -1.606 10.511 1.00 92.12 86 GLY A N 1
ATOM 659 C CA . GLY A 1 86 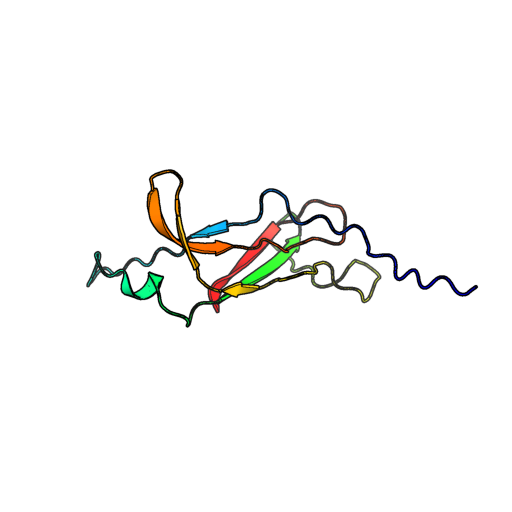? -11.404 -1.638 10.759 1.00 92.12 86 GLY A CA 1
ATOM 660 C C . GLY A 1 86 ? -10.710 -0.379 10.248 1.00 92.12 86 GLY A C 1
ATOM 661 O O . GLY A 1 86 ? -11.333 0.490 9.632 1.00 92.12 86 GLY A O 1
ATOM 662 N N . ALA A 1 87 ? -9.409 -0.288 10.510 1.00 93.81 87 ALA A N 1
ATOM 663 C CA . ALA A 1 87 ? -8.573 0.829 10.094 1.00 93.81 87 ALA A CA 1
ATOM 664 C C . ALA A 1 87 ? -7.588 0.376 9.010 1.00 93.81 87 ALA A C 1
ATOM 666 O O . ALA A 1 87 ? -6.845 -0.583 9.214 1.00 93.81 87 ALA A O 1
ATOM 667 N N . TYR A 1 88 ? -7.598 1.040 7.856 1.00 95.88 88 TYR A N 1
ATOM 668 C CA . TYR A 1 88 ? -6.912 0.591 6.647 1.00 95.88 88 TYR A CA 1
ATOM 669 C C . TYR A 1 88 ? -6.142 1.721 5.970 1.00 95.88 88 TYR A C 1
ATOM 671 O O . TYR A 1 88 ? -6.606 2.854 5.896 1.00 95.88 88 TYR A O 1
ATOM 679 N N . PHE A 1 89 ? -4.997 1.377 5.400 1.00 97.12 89 PHE A N 1
ATOM 680 C CA . PHE A 1 89 ? -4.266 2.184 4.435 1.00 97.12 89 PHE A CA 1
ATOM 681 C C . PHE A 1 89 ? -4.567 1.651 3.034 1.00 97.12 89 PHE A C 1
ATOM 683 O O . PHE A 1 89 ? -4.494 0.441 2.814 1.00 97.12 89 PHE A O 1
ATOM 690 N N . VAL A 1 90 ? -4.914 2.533 2.096 1.00 97.31 90 VAL A N 1
ATOM 691 C CA . VAL A 1 90 ? -5.338 2.185 0.735 1.00 97.31 90 VAL A CA 1
ATOM 692 C C . VAL A 1 90 ? -4.481 2.936 -0.278 1.00 97.31 90 VAL A C 1
ATOM 694 O O . VAL A 1 90 ? -4.547 4.158 -0.392 1.00 97.31 90 VAL A O 1
ATOM 697 N N . PHE A 1 91 ? -3.708 2.198 -1.070 1.00 97.75 91 PHE A N 1
ATOM 698 C CA . PHE A 1 91 ? -2.843 2.753 -2.113 1.00 97.75 91 PHE A CA 1
ATOM 699 C C . PHE A 1 91 ? -3.520 2.670 -3.489 1.00 97.75 91 PHE A C 1
ATOM 701 O O . PHE A 1 91 ? -3.119 1.888 -4.348 1.00 97.75 91 PHE A O 1
ATOM 708 N N . SER A 1 92 ? -4.571 3.470 -3.698 1.00 95.94 92 SER A N 1
ATOM 709 C CA . SER A 1 92 ? -5.389 3.448 -4.928 1.00 95.94 92 SER A CA 1
ATOM 710 C C . SER A 1 92 ? -4.735 4.106 -6.150 1.00 95.94 92 SER A C 1
ATOM 712 O O . SER A 1 92 ? -5.108 3.801 -7.280 1.00 95.94 92 SER A O 1
ATOM 714 N N . ASP A 1 93 ? -3.753 4.982 -5.937 1.00 95.88 93 ASP A N 1
ATOM 715 C CA . ASP A 1 93 ? -3.017 5.695 -6.990 1.00 95.88 93 ASP A CA 1
ATOM 716 C C . ASP A 1 93 ? -1.513 5.403 -6.903 1.00 95.88 93 ASP A C 1
ATOM 718 O O . ASP A 1 93 ? -0.678 6.300 -6.872 1.00 95.88 93 ASP A O 1
ATOM 722 N N . LEU A 1 94 ? -1.134 4.131 -6.789 1.00 96.75 94 LEU A N 1
ATOM 723 C CA . LEU A 1 94 ? 0.270 3.726 -6.730 1.00 96.75 94 LEU A CA 1
ATOM 724 C C . LEU A 1 94 ? 0.655 2.993 -8.007 1.00 96.75 94 LEU A C 1
ATOM 726 O O . LEU A 1 94 ? 0.031 1.995 -8.343 1.00 96.75 94 LEU A O 1
ATOM 730 N N . SER A 1 95 ? 1.695 3.438 -8.716 1.00 96.44 95 SER A N 1
ATOM 731 C CA . SER A 1 95 ? 2.224 2.691 -9.870 1.00 96.44 95 SER A CA 1
ATOM 732 C C . SER A 1 95 ? 3.744 2.607 -9.885 1.00 96.44 95 SER A C 1
ATOM 734 O O . SER A 1 95 ? 4.440 3.542 -9.479 1.00 96.44 95 SER A O 1
ATOM 736 N N . VAL A 1 96 ? 4.250 1.522 -10.468 1.00 95.44 96 VAL A N 1
ATOM 737 C CA . VAL A 1 96 ? 5.668 1.316 -10.787 1.00 95.44 96 VAL A CA 1
ATOM 738 C C . VAL A 1 96 ? 5.911 1.701 -12.249 1.00 95.44 96 VAL A C 1
ATOM 740 O O . VAL A 1 96 ? 5.097 1.418 -13.122 1.00 95.44 96 VAL A O 1
ATOM 743 N N . ARG A 1 97 ? 7.007 2.410 -12.522 1.00 93.19 97 ARG A N 1
ATOM 744 C CA . ARG A 1 97 ? 7.355 2.962 -13.847 1.00 93.19 97 ARG A CA 1
ATOM 745 C C . ARG A 1 97 ? 8.382 2.118 -14.603 1.00 93.19 97 ARG A C 1
ATOM 747 O O . ARG A 1 97 ? 8.938 2.575 -15.598 1.00 93.19 97 ARG A O 1
ATOM 754 N N . MET A 1 98 ? 8.671 0.926 -14.100 1.00 91.44 98 MET A N 1
ATOM 755 C CA . MET A 1 98 ? 9.637 -0.006 -14.659 1.00 91.44 98 MET A CA 1
ATOM 756 C C . MET A 1 98 ? 9.076 -1.422 -14.622 1.00 91.44 98 MET A C 1
ATOM 758 O O . MET A 1 98 ? 8.369 -1.790 -13.687 1.00 91.44 98 MET A O 1
ATOM 762 N N . GLU A 1 99 ? 9.399 -2.202 -15.644 1.00 91.94 99 GLU A N 1
ATOM 763 C CA . GLU A 1 99 ? 9.055 -3.618 -15.710 1.00 91.94 99 GLU A CA 1
ATOM 764 C C . GLU A 1 99 ? 9.996 -4.440 -14.822 1.00 91.94 99 GLU A C 1
ATOM 766 O O . GLU A 1 99 ? 11.172 -4.100 -14.655 1.00 91.94 99 GLU A O 1
ATOM 771 N N . GLY A 1 100 ? 9.476 -5.528 -14.254 1.00 93.56 100 GLY A N 1
ATOM 772 C CA . GLY A 1 100 ? 10.237 -6.456 -13.423 1.00 93.56 100 GLY A CA 1
ATOM 773 C C . GLY A 1 100 ? 9.439 -6.997 -12.240 1.00 93.56 100 GLY A C 1
ATOM 774 O O . GLY A 1 100 ? 8.266 -6.672 -12.054 1.00 93.56 100 GLY A O 1
ATOM 775 N N . ALA A 1 101 ? 10.105 -7.828 -11.441 1.00 96.88 101 ALA A N 1
ATOM 776 C CA . ALA A 1 101 ? 9.593 -8.324 -10.173 1.00 96.88 101 ALA A CA 1
ATOM 777 C C . ALA A 1 101 ? 10.116 -7.451 -9.026 1.00 96.88 101 ALA A C 1
ATOM 779 O O . ALA A 1 101 ? 11.312 -7.163 -8.933 1.00 96.88 101 ALA A O 1
ATOM 780 N N . PHE A 1 102 ? 9.208 -7.031 -8.152 1.00 97.00 102 PHE A N 1
ATOM 781 C CA . PHE A 1 102 ? 9.494 -6.095 -7.071 1.00 97.00 102 PHE A CA 1
ATOM 782 C C . PHE A 1 102 ? 8.697 -6.459 -5.829 1.00 97.00 102 PHE A C 1
ATOM 784 O O . PHE A 1 102 ? 7.709 -7.193 -5.894 1.00 97.00 102 PHE A O 1
ATOM 791 N N . ARG A 1 103 ? 9.096 -5.885 -4.698 1.00 97.31 103 ARG A N 1
ATOM 792 C CA . ARG A 1 103 ? 8.307 -5.910 -3.467 1.00 97.31 103 ARG A CA 1
ATOM 793 C C . ARG A 1 103 ? 7.951 -4.495 -3.056 1.00 97.31 103 ARG A C 1
ATOM 795 O O . ARG A 1 103 ? 8.728 -3.567 -3.267 1.00 97.31 103 ARG A O 1
ATOM 802 N N . LEU A 1 104 ? 6.783 -4.345 -2.446 1.00 97.31 104 LEU A N 1
ATOM 803 C CA . LEU A 1 104 ? 6.414 -3.112 -1.773 1.00 97.31 104 LEU A CA 1
ATOM 804 C C . LEU A 1 104 ? 6.737 -3.258 -0.290 1.00 97.31 104 LEU A C 1
ATOM 806 O O . LEU A 1 104 ? 6.262 -4.186 0.362 1.00 97.31 104 LEU A O 1
ATOM 810 N N . HIS A 1 105 ? 7.550 -2.351 0.232 1.00 97.44 105 HIS A N 1
ATOM 811 C CA . HIS A 1 105 ? 7.778 -2.218 1.660 1.00 97.44 105 HIS A CA 1
ATOM 812 C C . HIS A 1 105 ? 6.966 -1.048 2.191 1.00 97.44 105 HIS A C 1
ATOM 814 O O . HIS A 1 105 ? 6.962 0.028 1.594 1.00 97.44 105 HIS A O 1
ATOM 820 N N . THR A 1 106 ? 6.280 -1.260 3.305 1.00 96.88 106 THR A N 1
ATOM 821 C CA . THR A 1 106 ? 5.405 -0.261 3.911 1.00 96.88 106 THR A CA 1
ATOM 822 C C . THR A 1 106 ? 5.892 0.090 5.304 1.00 96.88 106 THR A C 1
ATOM 824 O O . THR A 1 106 ? 6.175 -0.803 6.100 1.00 96.88 106 THR A O 1
ATOM 827 N N . MET A 1 107 ? 5.942 1.381 5.608 1.00 95.69 107 MET A N 1
ATOM 828 C CA . MET A 1 107 ? 6.355 1.909 6.903 1.00 95.69 107 MET A CA 1
ATOM 829 C C . MET A 1 107 ? 5.268 2.841 7.427 1.00 95.69 107 MET A C 1
ATOM 831 O O . MET A 1 107 ? 4.793 3.704 6.691 1.00 95.69 107 MET A O 1
ATOM 835 N N . ILE A 1 108 ? 4.864 2.652 8.681 1.00 93.19 108 ILE A N 1
ATOM 836 C CA . ILE A 1 108 ? 3.969 3.587 9.363 1.00 93.19 108 ILE A CA 1
ATOM 837 C C . ILE A 1 108 ? 4.798 4.785 9.852 1.00 93.19 108 ILE A C 1
ATOM 839 O O . ILE A 1 108 ? 5.924 4.597 10.320 1.00 93.19 108 ILE A O 1
ATOM 843 N N . LEU A 1 109 ? 4.264 5.990 9.679 1.00 88.12 109 LEU A N 1
ATOM 844 C CA . LEU A 1 109 ? 4.843 7.274 10.073 1.00 88.12 109 LEU A CA 1
ATOM 845 C C . LEU A 1 109 ? 4.051 7.876 11.234 1.00 88.12 109 LEU A C 1
ATOM 847 O O . LEU A 1 109 ? 2.809 7.693 11.246 1.00 88.12 109 LEU A O 1
#

Foldseek 3Di:
DDDPDPPPPPFDAPPPWDKDFDDDCDPVCRPDPVVQPDQQKKKFKFKFALVNPGTQQPDPPDPHGQKDFDRMFTWDFDADPVRDTTIMGTRRGIGGPDDDHIDIDMDID

Secondary structure (DSSP, 8-state):
--------------SSPPEEEE----SS-TT--GGGG-TT-EEEEEEEETTS-SB--B-TTSSSBSEEE--EEE-EEEE-TTS-EEEEEE-TTEEESS-S-EEEEEEE-

Radius of gyration: 17.69 Å; chains: 1; bounding box: 39×34×64 Å